Protein AF-A0A8J2JMC8-F1 (afdb_monomer_lite)

Radius of gyration: 15.54 Å; chains: 1; bounding box: 37×17×42 Å

Foldseek 3Di:
DDPVVCVVVVA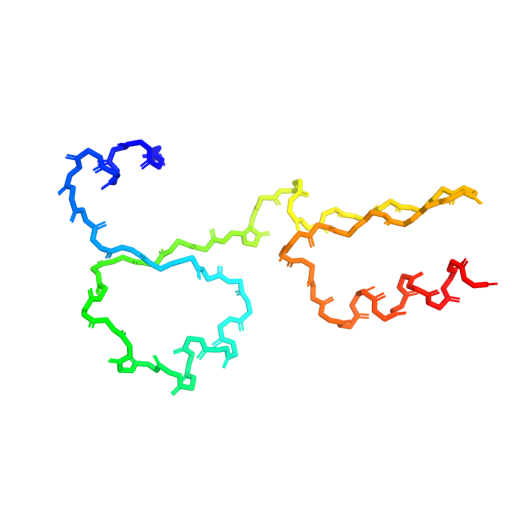AEEEDAPCPVCVVVVVPDPHPYYHYCPPPCQQQDWDADLVDIDHRVNHDPVVVVVSVVVND

Structure (mmCIF, N/CA/C/O backbone):
data_AF-A0A8J2JMC8-F1
#
_entry.id   AF-A0A8J2JMC8-F1
#
loop_
_atom_site.group_PDB
_atom_site.id
_atom_site.type_symbol
_atom_site.label_atom_id
_atom_site.label_alt_id
_atom_site.label_comp_id
_atom_site.label_asym_id
_atom_site.label_entity_id
_atom_site.label_seq_id
_atom_site.pdbx_PDB_ins_code
_atom_site.Cartn_x
_atom_site.Cartn_y
_atom_site.Cartn_z
_atom_site.occupancy
_atom_site.B_iso_or_equiv
_atom_site.auth_seq_id
_atom_site.auth_comp_id
_atom_site.auth_asym_id
_atom_site.auth_atom_id
_atom_site.pdbx_PDB_model_num
ATOM 1 N N . MET A 1 1 ? -20.061 -2.585 0.584 1.00 53.12 1 MET A N 1
ATOM 2 C CA . MET A 1 1 ? -20.148 -1.525 1.614 1.00 53.12 1 MET A CA 1
ATOM 3 C C . MET A 1 1 ? -19.214 -0.395 1.192 1.00 53.12 1 MET A C 1
ATOM 5 O O . MET A 1 1 ? -18.055 -0.681 0.936 1.00 53.12 1 MET A O 1
ATOM 9 N N . THR A 1 2 ? -19.704 0.830 0.987 1.00 57.34 2 THR A N 1
ATOM 10 C CA . THR A 1 2 ? -18.950 1.915 0.314 1.00 57.34 2 THR A CA 1
ATOM 11 C C . THR A 1 2 ? -18.226 2.822 1.320 1.00 57.34 2 THR A C 1
ATOM 13 O O . THR A 1 2 ? -18.809 3.168 2.345 1.00 57.34 2 THR A O 1
ATOM 16 N N . ILE A 1 3 ? -16.996 3.265 1.015 1.00 64.56 3 ILE A N 1
ATOM 17 C CA . ILE A 1 3 ? -16.163 4.160 1.858 1.00 64.56 3 ILE A CA 1
ATOM 18 C C . ILE A 1 3 ? -16.891 5.447 2.288 1.00 64.56 3 ILE A C 1
ATOM 20 O O . ILE A 1 3 ? -16.709 5.914 3.409 1.00 64.56 3 ILE A O 1
ATOM 24 N N . GLN A 1 4 ? -17.779 5.982 1.447 1.00 69.69 4 GLN A N 1
ATOM 25 C CA . GLN A 1 4 ? -18.576 7.176 1.765 1.00 69.69 4 GLN A CA 1
ATOM 26 C C . GLN A 1 4 ? -19.438 7.014 3.026 1.00 69.69 4 GLN A C 1
ATOM 28 O O . GLN A 1 4 ? -19.632 7.980 3.758 1.00 69.69 4 GLN A O 1
ATOM 33 N N . ARG A 1 5 ? -19.912 5.796 3.331 1.00 69.00 5 ARG A N 1
ATOM 34 C CA . ARG A 1 5 ? -20.694 5.539 4.551 1.00 69.00 5 ARG A CA 1
ATOM 35 C C . ARG A 1 5 ? -19.843 5.626 5.818 1.00 69.00 5 ARG A C 1
ATOM 37 O O . ARG A 1 5 ? -20.349 6.081 6.833 1.00 69.00 5 ARG A O 1
ATOM 44 N N . PHE A 1 6 ? -18.566 5.247 5.745 1.00 67.56 6 PHE A N 1
ATOM 45 C CA . PHE A 1 6 ? -17.628 5.368 6.865 1.00 67.56 6 PHE A CA 1
ATOM 46 C C . PHE A 1 6 ? -17.253 6.822 7.156 1.00 67.56 6 PHE A C 1
ATOM 48 O O . PHE A 1 6 ? -17.167 7.222 8.315 1.00 67.56 6 PHE A O 1
ATOM 55 N N . GLN A 1 7 ? -17.058 7.618 6.101 1.00 68.50 7 GLN A N 1
ATOM 56 C CA . GLN A 1 7 ? -16.783 9.048 6.245 1.00 68.50 7 GLN A CA 1
ATOM 57 C C . GLN A 1 7 ? -17.987 9.788 6.837 1.00 68.50 7 GLN A C 1
ATOM 59 O O . GLN A 1 7 ? -17.824 10.571 7.768 1.00 68.50 7 GLN A O 1
ATOM 64 N N . ALA A 1 8 ? -19.199 9.483 6.362 1.00 78.00 8 ALA A N 1
ATOM 65 C CA . ALA A 1 8 ? -20.429 10.072 6.887 1.00 78.00 8 ALA A CA 1
ATOM 66 C C . ALA A 1 8 ? -20.730 9.662 8.341 1.00 78.00 8 ALA A C 1
ATOM 68 O O . ALA A 1 8 ? -21.338 10.433 9.076 1.00 78.00 8 ALA A O 1
ATOM 69 N N . SER A 1 9 ? -20.302 8.471 8.773 1.00 80.62 9 SER A N 1
ATOM 70 C CA . SER A 1 9 ? -20.535 7.980 10.135 1.00 80.62 9 SER A CA 1
ATOM 71 C C . SER A 1 9 ? -19.509 8.470 11.165 1.00 80.62 9 SER A C 1
ATOM 73 O O . SER A 1 9 ? -19.602 8.082 12.326 1.00 80.62 9 SER A O 1
ATOM 75 N N . GLY A 1 10 ? -18.496 9.251 10.762 1.00 82.88 10 GLY A N 1
ATOM 76 C CA . GLY A 1 10 ? -17.404 9.678 11.649 1.00 82.88 10 GLY A CA 1
ATOM 77 C C . GLY A 1 10 ? -16.538 8.523 12.171 1.00 82.88 10 GLY A C 1
ATOM 78 O O . GLY A 1 10 ? -15.825 8.676 13.165 1.00 82.88 10 GLY A O 1
ATOM 79 N N . LEU A 1 11 ? -16.604 7.354 11.525 1.00 87.12 11 LEU A N 1
ATOM 80 C CA . LEU A 1 11 ? -15.906 6.159 11.981 1.00 87.12 11 LEU A CA 1
ATOM 81 C C . LEU A 1 11 ? -14.412 6.311 11.702 1.00 87.12 11 LEU A C 1
ATOM 83 O O . LEU A 1 11 ? -13.996 6.502 10.559 1.00 87.12 11 LEU A O 1
ATOM 87 N N . LYS A 1 12 ? -13.586 6.187 12.742 1.00 90.06 12 LYS A N 1
ATOM 88 C CA . LYS A 1 12 ? -12.126 6.188 12.591 1.00 90.06 12 LYS A CA 1
ATOM 89 C C . LYS A 1 12 ? -11.682 4.843 12.027 1.00 90.06 12 LYS A C 1
ATOM 91 O O . LYS A 1 12 ? -11.755 3.833 12.723 1.00 90.06 12 LYS A O 1
ATOM 96 N N . TYR A 1 13 ? -11.220 4.819 10.782 1.00 91.00 13 TYR A N 1
ATOM 97 C CA . TYR A 1 13 ? -10.721 3.609 10.129 1.00 91.00 13 TYR A CA 1
ATOM 98 C C . TYR A 1 13 ? -9.254 3.751 9.722 1.00 91.00 13 TYR A C 1
ATOM 100 O O . TYR A 1 13 ? -8.750 4.861 9.546 1.00 91.00 13 TYR A O 1
ATOM 108 N N . ARG A 1 14 ? -8.576 2.615 9.547 1.00 92.69 14 ARG A N 1
ATOM 109 C CA . ARG A 1 14 ? -7.208 2.546 9.021 1.00 92.69 14 ARG A CA 1
ATOM 110 C C . ARG A 1 14 ? -7.172 1.706 7.750 1.00 92.69 14 ARG A C 1
ATOM 112 O O . ARG A 1 14 ? -7.725 0.610 7.717 1.00 92.69 14 ARG A O 1
ATOM 119 N N . ILE A 1 15 ? -6.515 2.212 6.710 1.00 93.25 15 ILE A N 1
ATOM 120 C CA . ILE A 1 15 ? -6.238 1.440 5.493 1.00 93.25 15 ILE A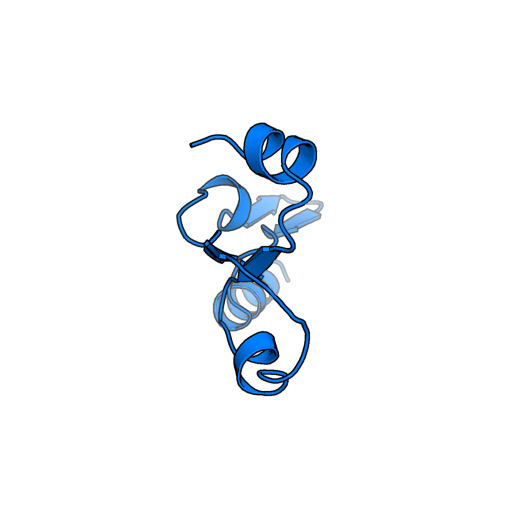 CA 1
ATOM 121 C C . ILE A 1 15 ? -5.060 0.505 5.771 1.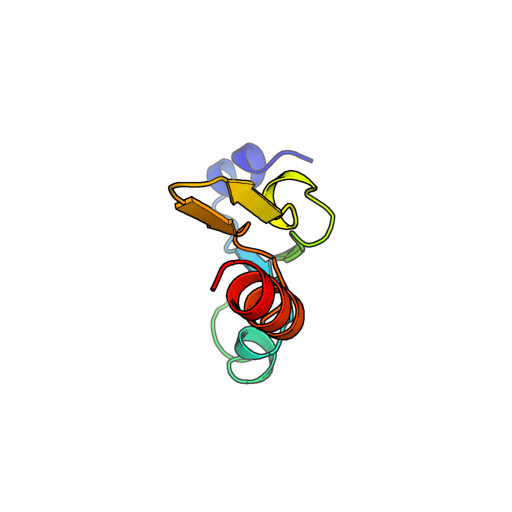00 93.25 15 ILE A C 1
ATOM 123 O O . ILE A 1 15 ? -4.052 0.924 6.345 1.00 93.25 15 ILE A O 1
ATOM 127 N N . VAL A 1 16 ? -5.186 -0.758 5.375 1.00 95.12 16 VAL A N 1
ATOM 128 C CA . VAL A 1 16 ? -4.172 -1.792 5.584 1.00 95.12 16 VAL A CA 1
ATOM 129 C C . VAL A 1 16 ? -3.879 -2.492 4.261 1.00 95.12 16 VAL A C 1
ATOM 131 O O . VAL A 1 16 ? -4.789 -2.930 3.569 1.00 95.12 16 VAL A O 1
ATOM 134 N N . ALA A 1 17 ? -2.593 -2.592 3.920 1.00 94.69 17 ALA A N 1
ATOM 135 C CA . ALA A 1 17 ? -2.092 -3.475 2.868 1.00 94.69 17 ALA A CA 1
ATOM 136 C C . ALA A 1 17 ? -1.305 -4.628 3.517 1.00 94.69 17 ALA A C 1
ATOM 138 O O . ALA A 1 17 ? -1.902 -5.589 3.988 1.00 94.69 17 ALA A O 1
ATOM 139 N N . GLY A 1 18 ? 0.019 -4.509 3.657 1.00 94.25 18 GLY A N 1
ATOM 140 C CA . GLY A 1 18 ? 0.871 -5.575 4.216 1.00 94.25 18 GLY A CA 1
ATOM 141 C C . GLY A 1 18 ? 0.915 -5.693 5.748 1.00 94.25 18 GLY A C 1
ATOM 142 O O . GLY A 1 18 ? 1.631 -6.542 6.263 1.00 94.25 18 GLY A O 1
ATOM 143 N N . ASN A 1 19 ? 0.212 -4.833 6.493 1.00 95.81 19 ASN A N 1
ATOM 144 C CA . ASN A 1 19 ? 0.190 -4.789 7.967 1.00 95.81 19 ASN A CA 1
ATOM 145 C C . ASN A 1 19 ? 1.544 -4.550 8.684 1.00 95.81 19 ASN A C 1
ATOM 147 O O . ASN A 1 19 ? 1.542 -4.333 9.889 1.00 95.81 19 ASN A O 1
ATOM 151 N N . THR A 1 20 ? 2.690 -4.495 7.998 1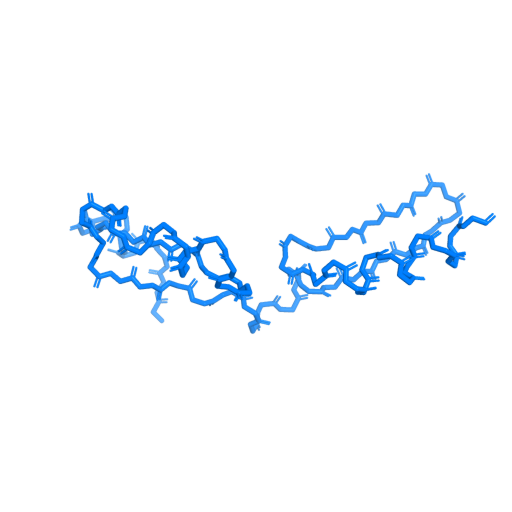.00 95.69 20 THR A N 1
ATOM 152 C CA . THR A 1 20 ? 4.010 -4.287 8.633 1.00 95.69 20 THR A CA 1
ATOM 153 C C . THR A 1 20 ? 4.082 -3.003 9.466 1.00 95.69 20 THR A C 1
ATOM 155 O O . THR A 1 20 ? 4.620 -3.014 10.567 1.00 95.69 20 THR A O 1
ATOM 158 N N . GLY A 1 21 ? 3.492 -1.902 8.986 1.00 93.81 21 GLY A N 1
ATOM 159 C CA . GLY A 1 21 ? 3.400 -0.654 9.755 1.00 93.81 21 GLY A CA 1
ATOM 160 C C . GLY A 1 21 ? 2.361 -0.732 10.876 1.00 93.81 21 GLY A C 1
ATOM 161 O O . GLY A 1 21 ? 2.685 -0.523 12.039 1.00 93.81 21 GLY A O 1
ATOM 162 N N . THR A 1 22 ? 1.112 -1.071 10.544 1.00 94.00 22 THR A N 1
ATOM 163 C CA . THR A 1 22 ? 0.008 -1.159 11.521 1.00 94.00 22 THR A CA 1
ATOM 164 C C . THR A 1 22 ? 0.293 -2.154 12.653 1.00 94.00 22 THR A C 1
ATOM 166 O O . THR A 1 22 ? -0.092 -1.900 13.785 1.00 94.00 22 THR A O 1
ATOM 169 N N . GLY A 1 23 ? 0.995 -3.255 12.384 1.00 94.31 23 GLY A N 1
ATOM 170 C CA . GLY A 1 23 ? 1.378 -4.243 13.393 1.00 94.31 23 GLY A CA 1
ATOM 171 C C . GLY A 1 23 ? 2.433 -3.736 14.381 1.00 94.31 23 GLY A C 1
ATOM 172 O O . GLY A 1 23 ? 2.364 -4.069 15.564 1.00 94.31 23 GLY A O 1
ATOM 173 N N . VAL A 1 24 ? 3.374 -2.900 13.927 1.00 97.25 24 VAL A N 1
ATOM 174 C CA . VAL A 1 24 ? 4.352 -2.224 14.801 1.00 97.25 24 VAL A CA 1
ATOM 175 C C . VAL A 1 24 ? 3.661 -1.126 15.607 1.00 97.25 24 VAL A C 1
ATOM 177 O O . VAL A 1 24 ? 3.743 -1.106 16.834 1.00 97.25 24 VAL A O 1
ATOM 180 N N . TYR A 1 25 ? 2.901 -0.264 14.935 1.00 93.75 25 TYR A N 1
ATOM 181 C CA . TYR A 1 25 ? 2.158 0.837 15.547 1.00 93.75 25 TYR A CA 1
ATOM 182 C C . TYR A 1 25 ? 0.726 0.428 15.918 1.00 93.75 25 TYR A C 1
ATOM 184 O O . TYR A 1 25 ? -0.239 1.144 15.663 1.00 93.75 25 TYR A O 1
ATOM 192 N N . LYS A 1 26 ? 0.571 -0.751 16.526 1.00 90.12 26 LYS A N 1
ATOM 193 C CA . LYS A 1 26 ? -0.740 -1.344 16.859 1.00 90.12 26 LYS A CA 1
ATOM 194 C C . LYS A 1 26 ? -1.563 -0.539 17.866 1.00 90.12 26 LYS A C 1
ATOM 196 O O . LYS A 1 26 ? -2.771 -0.725 17.949 1.00 90.12 26 LYS A O 1
ATOM 201 N N . ASN A 1 27 ? -0.899 0.338 18.619 1.00 92.75 27 ASN A N 1
ATOM 202 C CA . ASN A 1 27 ? -1.527 1.241 19.579 1.00 92.75 27 ASN A CA 1
ATOM 203 C C . ASN A 1 27 ? -1.862 2.614 18.969 1.00 92.75 27 ASN A C 1
ATOM 205 O O . ASN A 1 27 ? -2.433 3.450 19.667 1.00 92.75 27 ASN A O 1
ATOM 209 N N . ASP A 1 28 ? -1.533 2.861 17.692 1.00 90.50 28 ASP A N 1
ATOM 210 C CA . ASP A 1 28 ? -2.072 4.018 16.978 1.00 90.50 28 ASP A CA 1
ATOM 211 C C . ASP A 1 28 ? -3.594 3.892 16.913 1.00 90.50 28 ASP A C 1
ATOM 213 O O . ASP A 1 28 ? -4.133 2.830 16.587 1.00 90.50 28 ASP A O 1
ATOM 217 N N . GLY A 1 29 ? -4.295 4.995 17.156 1.00 83.62 29 GLY A N 1
ATOM 218 C CA . GLY A 1 29 ? -5.751 5.013 17.148 1.00 83.62 29 GLY A CA 1
ATOM 219 C C . GLY A 1 29 ? -6.328 5.868 18.273 1.00 83.62 29 GLY A C 1
ATOM 220 O O . GLY A 1 29 ? -5.635 6.739 18.800 1.00 83.62 29 GLY A O 1
ATOM 221 N N . PRO A 1 30 ? -7.615 5.682 18.617 1.00 88.75 30 PRO A N 1
ATOM 222 C CA . PRO A 1 30 ? -8.416 4.473 18.391 1.00 88.75 30 PRO A CA 1
ATOM 223 C C . PRO A 1 30 ? -8.983 4.349 16.967 1.00 88.75 30 PRO A C 1
ATOM 225 O O . PRO A 1 30 ? -9.584 5.294 16.451 1.00 88.75 30 PRO A O 1
ATOM 228 N N . TYR A 1 31 ? -8.843 3.163 16.365 1.00 90.94 31 TYR A N 1
ATOM 229 C CA . TYR A 1 31 ? -9.522 2.776 15.124 1.00 90.94 31 TYR A CA 1
ATOM 230 C C . TYR A 1 31 ? -10.621 1.756 15.421 1.00 90.94 31 TYR A C 1
ATOM 232 O O . TYR A 1 31 ? -10.447 0.858 16.238 1.00 90.94 31 TYR A O 1
ATOM 240 N N . GLN A 1 32 ? -11.754 1.899 14.743 1.00 90.56 32 GLN A N 1
ATOM 241 C CA . GLN A 1 32 ? -12.938 1.049 14.886 1.00 90.56 32 GLN A CA 1
ATOM 242 C C . GLN A 1 32 ? -13.087 0.063 13.720 1.00 90.56 32 GLN A C 1
ATOM 244 O O . GLN A 1 32 ? -13.855 -0.889 13.810 1.00 90.56 32 GLN A O 1
ATOM 249 N N . ALA A 1 33 ? -12.366 0.288 12.618 1.00 90.19 33 ALA A N 1
ATOM 250 C CA . ALA A 1 33 ? -12.360 -0.595 11.461 1.00 90.19 33 ALA A CA 1
ATOM 251 C C . ALA A 1 33 ? -11.009 -0.568 10.738 1.00 90.19 33 ALA A C 1
ATOM 253 O O . ALA A 1 33 ? -10.307 0.448 10.720 1.00 90.19 33 ALA A O 1
ATOM 254 N N . TYR A 1 34 ? -10.697 -1.678 10.076 1.00 92.69 34 TYR A N 1
ATOM 255 C CA . TYR A 1 34 ? -9.554 -1.810 9.182 1.00 92.69 34 TYR A CA 1
ATOM 256 C C . TYR A 1 34 ? -10.063 -2.115 7.778 1.00 92.69 34 TYR A C 1
ATOM 258 O O . TYR A 1 34 ? -10.915 -2.983 7.594 1.00 92.69 34 TYR A O 1
ATOM 266 N N . VAL A 1 35 ? -9.560 -1.376 6.794 1.00 92.62 35 VAL A N 1
ATOM 267 C CA . VAL A 1 35 ? -9.927 -1.537 5.387 1.00 92.62 35 VAL A CA 1
ATOM 268 C C . VAL A 1 35 ? -8.752 -2.172 4.663 1.00 92.62 35 VAL A C 1
ATOM 270 O O . VAL A 1 35 ? -7.751 -1.503 4.410 1.00 92.62 35 VAL A O 1
ATOM 273 N N . ASP A 1 36 ? -8.879 -3.458 4.348 1.00 94.31 36 ASP A N 1
ATOM 274 C CA . ASP A 1 36 ? -7.924 -4.166 3.498 1.00 94.31 36 ASP A CA 1
ATOM 275 C C . ASP A 1 36 ? -8.099 -3.739 2.033 1.00 94.31 36 ASP A C 1
ATOM 277 O O . ASP A 1 36 ? -9.202 -3.788 1.484 1.00 94.31 36 ASP A O 1
ATOM 281 N N . VAL A 1 37 ? -7.008 -3.302 1.401 1.00 95.00 37 VAL A N 1
ATOM 282 C CA . VAL A 1 37 ? -6.994 -2.838 0.005 1.00 95.00 37 VAL A CA 1
ATOM 283 C C . VAL A 1 37 ? -6.326 -3.813 -0.966 1.00 95.00 37 VAL A C 1
ATOM 285 O O . VAL A 1 37 ? -6.308 -3.543 -2.166 1.00 95.00 37 VAL A O 1
ATOM 288 N N . ASN A 1 38 ? -5.827 -4.963 -0.500 1.00 94.44 38 ASN A N 1
ATOM 289 C CA . ASN A 1 38 ? -5.112 -5.927 -1.348 1.00 94.44 38 ASN A CA 1
ATOM 290 C C . ASN A 1 38 ? -5.988 -6.521 -2.470 1.00 94.44 38 ASN A C 1
ATOM 292 O O . ASN A 1 38 ? -5.478 -6.906 -3.519 1.00 94.44 38 ASN A O 1
ATOM 296 N N . SER A 1 39 ? -7.312 -6.556 -2.284 1.00 93.50 39 SER A N 1
ATOM 297 C CA . SER A 1 39 ? -8.264 -7.065 -3.289 1.00 93.50 39 SER A CA 1
ATOM 298 C C . SER A 1 39 ? -8.612 -6.052 -4.394 1.00 93.50 39 SER A C 1
ATOM 300 O O . SER A 1 39 ? -9.369 -6.368 -5.311 1.00 93.50 39 SER A O 1
ATOM 302 N N . ILE A 1 40 ? -8.097 -4.820 -4.329 1.00 94.75 40 ILE A N 1
ATOM 303 C CA . ILE A 1 40 ? -8.388 -3.773 -5.314 1.00 94.75 40 ILE A CA 1
ATOM 304 C C . ILE A 1 40 ? -7.357 -3.850 -6.444 1.00 94.75 40 ILE A C 1
ATOM 306 O O . ILE A 1 40 ? -6.240 -3.355 -6.314 1.00 94.75 40 ILE A O 1
ATOM 310 N N . ALA A 1 41 ? -7.756 -4.418 -7.584 1.00 93.62 41 ALA A N 1
ATOM 311 C CA . ALA A 1 41 ? -6.860 -4.693 -8.713 1.00 93.62 41 ALA A CA 1
ATOM 312 C C . ALA A 1 41 ? -6.059 -3.470 -9.200 1.00 93.62 41 ALA A C 1
ATOM 314 O O . ALA A 1 41 ? -4.885 -3.592 -9.534 1.00 93.62 41 ALA A O 1
ATOM 315 N N . VAL A 1 42 ? -6.655 -2.270 -9.216 1.00 95.12 42 VAL A N 1
ATOM 316 C CA . VAL A 1 42 ? -5.936 -1.053 -9.641 1.00 95.12 42 VAL A CA 1
ATOM 317 C C . VAL A 1 42 ? -4.805 -0.664 -8.679 1.00 95.12 42 VAL A C 1
ATOM 319 O O . VAL A 1 42 ? -3.828 -0.056 -9.105 1.00 95.12 42 VAL A O 1
ATOM 322 N N . LEU A 1 43 ? -4.893 -1.046 -7.402 1.00 96.56 43 LEU A N 1
ATOM 323 C CA . LEU A 1 43 ? -3.869 -0.750 -6.399 1.00 96.56 43 LEU A CA 1
ATOM 324 C C . LEU A 1 43 ? -2.740 -1.784 -6.368 1.00 96.56 43 LEU A C 1
ATOM 326 O O . LEU A 1 43 ? -1.695 -1.493 -5.795 1.00 96.56 43 LEU A O 1
ATOM 330 N N . THR A 1 44 ? -2.914 -2.952 -6.984 1.00 95.19 44 THR A N 1
ATOM 331 C CA . THR A 1 44 ? -1.884 -4.002 -7.077 1.00 95.19 44 THR A CA 1
ATOM 332 C C . THR A 1 44 ? -1.308 -4.155 -8.485 1.00 95.19 44 THR A C 1
ATOM 334 O O . THR A 1 44 ? -0.359 -4.912 -8.691 1.00 95.19 44 THR A O 1
ATOM 337 N N . LYS A 1 45 ? -1.859 -3.435 -9.469 1.00 95.44 45 LYS A N 1
ATOM 338 C CA . LYS A 1 45 ? -1.382 -3.450 -10.852 1.00 95.44 45 LYS A CA 1
ATOM 339 C C . LYS A 1 45 ? -0.078 -2.667 -10.999 1.00 95.44 45 LYS A C 1
ATOM 341 O O . LYS A 1 45 ? 0.112 -1.605 -10.407 1.00 95.44 45 LYS A O 1
ATOM 346 N N . VAL A 1 46 ? 0.777 -3.177 -11.877 1.00 96.19 46 VAL A N 1
ATOM 347 C CA . VAL A 1 46 ? 2.021 -2.544 -12.308 1.00 96.19 46 VAL A CA 1
ATOM 348 C C . VAL A 1 46 ? 2.012 -2.409 -13.831 1.00 96.19 46 VAL A C 1
ATOM 350 O O . VAL A 1 46 ? 1.494 -3.284 -14.525 1.00 96.19 46 VAL A O 1
ATOM 353 N N . SER A 1 47 ? 2.560 -1.312 -14.352 1.00 94.31 47 SER A N 1
ATOM 354 C CA . SER A 1 47 ? 2.747 -1.081 -15.789 1.00 94.31 47 SER A CA 1
ATOM 355 C C . SER A 1 47 ? 4.143 -0.537 -16.045 1.00 94.31 47 SER A C 1
ATOM 357 O O . SER A 1 47 ? 4.562 0.411 -15.384 1.00 94.31 47 SER A O 1
ATOM 359 N N . VAL A 1 48 ? 4.841 -1.119 -17.016 1.00 94.12 48 VAL A N 1
ATOM 360 C CA . VAL A 1 48 ? 6.146 -0.646 -17.488 1.00 94.12 48 VAL A CA 1
ATOM 361 C C . VAL A 1 48 ? 5.990 -0.230 -18.940 1.00 94.12 48 VAL A C 1
ATOM 363 O O . VAL A 1 48 ? 5.550 -1.023 -19.773 1.00 94.12 48 VAL A O 1
ATOM 366 N N . ASN A 1 49 ? 6.343 1.015 -19.229 1.00 90.31 49 ASN A N 1
ATOM 367 C CA . ASN A 1 49 ? 6.274 1.613 -20.552 1.00 90.31 49 ASN A CA 1
ATOM 368 C C . ASN A 1 49 ? 7.657 2.212 -20.884 1.00 90.31 49 ASN A C 1
ATOM 370 O O . ASN A 1 49 ? 8.431 2.474 -19.965 1.00 90.31 49 ASN A O 1
ATOM 374 N N . PRO A 1 50 ? 7.973 2.514 -22.159 1.00 90.94 50 PRO A N 1
ATOM 375 C CA . PRO A 1 50 ? 9.310 2.988 -22.549 1.00 90.94 50 PRO A CA 1
ATOM 376 C C . PRO A 1 50 ? 9.802 4.269 -21.852 1.00 90.94 50 PRO A C 1
ATOM 378 O O . PRO A 1 50 ? 10.987 4.571 -21.890 1.00 90.94 50 PRO A O 1
ATOM 381 N N . VAL A 1 51 ? 8.893 5.042 -21.253 1.00 93.25 51 VAL A N 1
ATOM 382 C CA . VAL A 1 51 ? 9.182 6.343 -20.628 1.00 93.25 51 VAL A CA 1
ATOM 383 C C . VAL A 1 51 ? 8.851 6.392 -19.137 1.00 93.25 51 VAL A C 1
ATOM 385 O O . VAL A 1 51 ? 9.156 7.385 -18.482 1.00 93.25 51 VAL 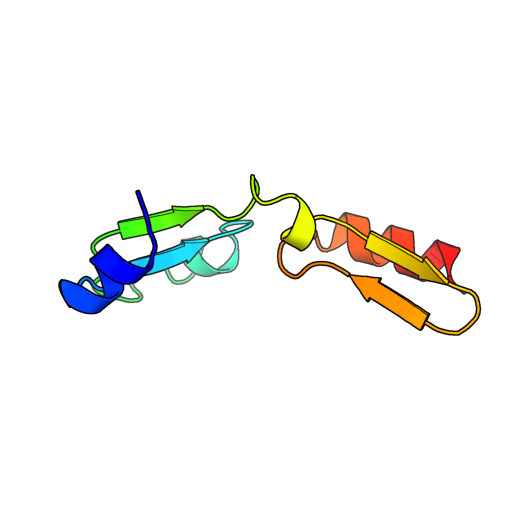A O 1
ATOM 388 N N . SER A 1 52 ? 8.174 5.378 -18.590 1.00 94.38 52 SER A N 1
ATOM 389 C CA . SER A 1 52 ? 7.694 5.425 -17.208 1.00 94.38 52 SER A CA 1
ATOM 390 C C . SER A 1 52 ? 7.335 4.057 -16.638 1.00 94.38 52 SER A C 1
ATOM 392 O O . SER A 1 52 ? 6.990 3.114 -17.351 1.00 94.38 52 SER A O 1
ATOM 394 N N . VAL A 1 53 ? 7.366 3.986 -15.309 1.00 96.19 53 VAL A N 1
ATOM 395 C CA . VAL A 1 53 ? 6.901 2.844 -14.523 1.00 96.19 53 VAL A CA 1
ATOM 396 C C . VAL A 1 53 ? 5.788 3.327 -13.600 1.00 96.19 53 VAL A C 1
ATOM 398 O O . VAL A 1 53 ? 5.959 4.297 -12.864 1.00 96.19 53 VAL A O 1
ATOM 401 N N . ILE A 1 54 ? 4.643 2.649 -13.637 1.00 96.19 54 ILE A N 1
ATOM 402 C CA . ILE A 1 54 ? 3.493 2.907 -12.767 1.00 96.19 54 ILE A CA 1
ATOM 403 C C . ILE A 1 54 ? 3.351 1.724 -11.812 1.00 96.19 54 ILE A C 1
ATOM 405 O O . ILE A 1 54 ? 3.205 0.584 -12.253 1.00 96.19 54 ILE A O 1
ATOM 409 N N . ILE A 1 55 ? 3.366 2.000 -10.507 1.00 97.12 55 ILE A N 1
ATOM 410 C CA . ILE A 1 55 ? 3.252 0.998 -9.442 1.00 97.12 55 ILE A CA 1
ATOM 411 C C . ILE A 1 55 ? 2.031 1.338 -8.591 1.00 97.12 55 ILE A C 1
ATOM 413 O O . ILE A 1 55 ? 1.935 2.438 -8.047 1.00 97.12 55 ILE A O 1
ATOM 417 N N . GLY A 1 56 ? 1.090 0.401 -8.470 1.00 96.88 56 GLY A N 1
ATOM 418 C CA . GLY A 1 56 ? -0.073 0.565 -7.606 1.00 96.88 56 GLY A CA 1
ATOM 419 C C . GLY A 1 56 ? 0.316 0.647 -6.125 1.00 96.88 56 GLY A C 1
ATOM 420 O O . GLY A 1 56 ? 1.224 -0.051 -5.671 1.00 96.88 56 GLY A O 1
ATOM 421 N N . GLY A 1 57 ? -0.388 1.477 -5.350 1.00 95.81 57 GLY A N 1
ATOM 422 C CA . GLY A 1 57 ? -0.028 1.787 -3.957 1.00 95.81 57 GLY A CA 1
ATOM 423 C C . GLY A 1 57 ? -0.126 0.630 -2.951 1.00 95.81 57 GLY A C 1
ATOM 424 O O . GLY A 1 57 ? 0.379 0.759 -1.841 1.00 95.81 57 GLY A O 1
ATOM 425 N N . ALA A 1 58 ? -0.754 -0.491 -3.316 1.00 96.62 58 ALA A N 1
ATOM 426 C CA . ALA A 1 58 ? -0.805 -1.718 -2.515 1.00 96.62 58 ALA A CA 1
ATOM 427 C C . ALA A 1 58 ? 0.167 -2.804 -3.025 1.00 96.62 58 ALA A C 1
ATOM 429 O O . ALA A 1 58 ? 0.133 -3.937 -2.550 1.00 96.62 58 ALA A O 1
ATOM 430 N N . THR A 1 59 ? 1.037 -2.483 -3.988 1.00 96.69 59 THR A N 1
ATOM 431 C CA . THR A 1 59 ? 2.064 -3.408 -4.488 1.00 96.69 59 THR A CA 1
ATOM 432 C C . THR A 1 59 ? 3.079 -3.715 -3.387 1.00 96.69 59 THR A C 1
ATOM 434 O O . THR A 1 59 ? 3.549 -2.816 -2.689 1.00 96.69 59 THR A O 1
ATOM 437 N N . SER A 1 60 ? 3.452 -4.988 -3.227 1.00 96.31 60 SER A N 1
ATOM 438 C CA . SER A 1 60 ? 4.495 -5.359 -2.269 1.00 96.31 60 SER A CA 1
ATOM 439 C C . SER A 1 60 ? 5.860 -4.808 -2.697 1.00 96.31 60 SER A C 1
ATOM 441 O O . SER A 1 60 ? 6.162 -4.698 -3.887 1.00 96.31 60 SER A O 1
ATOM 443 N N . ILE A 1 61 ? 6.727 -4.514 -1.724 1.00 97.00 61 ILE A N 1
ATOM 444 C CA . ILE A 1 61 ? 8.085 -4.012 -1.997 1.00 97.00 61 ILE A CA 1
ATOM 445 C C . ILE A 1 61 ? 8.872 -4.995 -2.881 1.00 97.00 61 ILE A C 1
ATOM 447 O O . ILE A 1 61 ? 9.586 -4.568 -3.783 1.00 97.00 61 ILE A O 1
ATOM 451 N N . GLY A 1 62 ? 8.700 -6.308 -2.683 1.00 97.44 62 GLY A N 1
ATOM 452 C CA . GLY A 1 62 ? 9.345 -7.326 -3.518 1.00 97.44 62 GLY A CA 1
ATOM 453 C C . GLY A 1 62 ? 8.942 -7.230 -4.993 1.00 97.44 62 GLY A C 1
ATOM 454 O O . GLY A 1 62 ? 9.805 -7.234 -5.866 1.00 97.44 62 GLY A O 1
ATOM 455 N N . VAL A 1 63 ? 7.646 -7.060 -5.281 1.00 95.94 63 VAL A N 1
ATOM 456 C CA . VAL A 1 63 ? 7.162 -6.876 -6.661 1.00 95.94 63 VAL A CA 1
ATOM 457 C C . VAL A 1 63 ? 7.662 -5.555 -7.248 1.00 95.94 63 VAL A C 1
ATOM 459 O O . VAL A 1 63 ? 8.042 -5.518 -8.419 1.00 95.94 63 VAL A O 1
ATOM 462 N N . ALA A 1 64 ? 7.714 -4.484 -6.452 1.00 96.56 64 ALA A N 1
ATOM 463 C CA . ALA A 1 64 ? 8.258 -3.201 -6.892 1.00 96.56 64 ALA A CA 1
ATOM 464 C C . ALA A 1 64 ? 9.742 -3.314 -7.290 1.00 96.56 64 ALA A C 1
ATOM 466 O O . ALA A 1 64 ? 10.117 -2.853 -8.365 1.00 96.56 64 ALA A O 1
ATOM 467 N N . ILE A 1 65 ? 10.569 -3.988 -6.483 1.00 97.50 65 ILE A N 1
ATOM 468 C CA . ILE A 1 65 ? 11.989 -4.229 -6.791 1.00 97.50 65 ILE A CA 1
ATOM 469 C C . ILE A 1 65 ? 12.141 -4.996 -8.107 1.00 97.50 65 ILE A C 1
ATOM 471 O O . ILE A 1 65 ? 12.887 -4.567 -8.986 1.00 97.50 65 ILE A O 1
ATOM 475 N N . GLU A 1 66 ? 11.420 -6.106 -8.268 1.00 96.25 6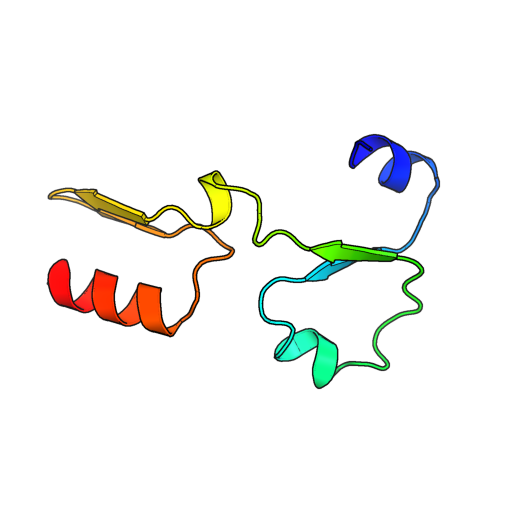6 GLU A N 1
ATOM 476 C CA . GLU A 1 66 ? 11.500 -6.920 -9.487 1.00 96.25 66 GLU A CA 1
ATOM 477 C C . GLU A 1 66 ? 10.993 -6.175 -10.725 1.00 96.25 66 GLU A C 1
ATOM 479 O O . GLU A 1 66 ? 11.520 -6.356 -11.821 1.00 96.25 66 GLU A O 1
ATOM 484 N N . THR A 1 67 ? 10.005 -5.297 -10.558 1.00 95.56 67 THR A N 1
ATOM 485 C CA . THR A 1 67 ? 9.534 -4.416 -11.631 1.00 95.56 67 THR A CA 1
ATOM 486 C C . THR A 1 67 ? 10.621 -3.437 -12.051 1.00 95.56 67 THR A C 1
ATOM 488 O O . THR A 1 67 ? 10.911 -3.318 -13.237 1.00 95.56 67 THR A O 1
ATOM 491 N N . LEU A 1 68 ? 11.232 -2.744 -11.089 1.00 95.06 68 LEU A N 1
ATOM 492 C CA . LEU A 1 68 ? 12.240 -1.723 -11.367 1.00 95.06 68 LEU A CA 1
ATOM 493 C C . LEU A 1 68 ? 13.494 -2.324 -12.009 1.00 95.06 68 LEU A C 1
ATOM 495 O O . LEU A 1 68 ? 14.030 -1.734 -12.937 1.00 95.06 68 LEU A O 1
ATOM 499 N N . LYS A 1 69 ? 13.909 -3.528 -11.597 1.00 94.62 69 LYS A N 1
ATOM 500 C CA . LYS A 1 69 ? 15.009 -4.259 -12.247 1.00 94.62 69 LYS A CA 1
ATOM 501 C C . LYS A 1 69 ? 14.740 -4.583 -13.719 1.00 94.62 69 LYS A C 1
ATOM 503 O O . LYS A 1 69 ? 15.680 -4.620 -14.495 1.00 94.62 69 LYS A O 1
ATOM 508 N N . LYS A 1 70 ? 13.484 -4.853 -14.094 1.00 89.00 70 LYS A N 1
ATOM 509 C CA . LYS A 1 70 ? 13.089 -5.144 -15.488 1.00 89.00 70 LYS A CA 1
ATOM 510 C C . LYS A 1 70 ? 12.920 -3.889 -16.343 1.00 89.00 70 LYS A C 1
ATOM 512 O O . LYS A 1 70 ? 12.845 -4.006 -17.560 1.00 89.00 70 LYS A O 1
ATOM 517 N N . ALA A 1 71 ? 12.760 -2.733 -15.706 1.00 87.50 71 ALA A N 1
ATOM 518 C CA . ALA A 1 71 ? 12.566 -1.451 -16.373 1.00 87.50 71 ALA A CA 1
ATOM 519 C C . ALA A 1 71 ? 13.879 -0.675 -16.593 1.00 87.50 71 ALA A C 1
ATOM 521 O O . ALA A 1 71 ? 13.850 0.345 -17.279 1.00 87.50 71 ALA A O 1
ATOM 522 N N . ALA A 1 72 ? 14.979 -1.130 -15.983 1.00 74.50 72 ALA A N 1
ATOM 523 C CA . ALA A 1 72 ? 16.338 -0.632 -16.187 1.00 74.50 72 ALA A CA 1
ATOM 524 C C . ALA A 1 72 ? 16.992 -1.310 -17.398 1.00 74.50 72 ALA A C 1
ATOM 526 O O . ALA A 1 72 ? 17.755 -0.612 -18.099 1.00 74.50 72 ALA A O 1
#

pLDDT: mean 90.1, std 9.72, range [53.12, 97.5]

InterPro domains:
  IPR002346 Molybdopterin dehydrogenase, FAD-binding [PF00941] (7-66)

Sequence (72 aa):
MTIQRFQASGLKYRIVAGNTGTGVYKNDGPYQAYVDVNSIAVLTKVSVNPVSVIIGGATSIGVAIETLKKAA

Secondary structure (DSSP, 8-state):
--HHHHHHTT--EEEESS-HHHHHTTTS---SEEEE-TT-HHHH-EEEETTEEEE-TT--HHHHHHHHHHH-

Organism: NCBI:txid39272